Protein AF-A0ABD6A422-F1 (afdb_monomer_lite)

Secondary structure (DSSP, 8-state):
---HHHHHHHHHHHHHHHHHHHHHHHS-EEEETTEEEEHHHHHHHHHHHHHHHHHHHHHHTT-HHHHHHHHHHHHHHHHHTSS-HHHHHHHHHHHHHHHHHHHHHHHHHHTTTT-

Structure (mmCIF, N/CA/C/O backbone):
data_AF-A0ABD6A422-F1
#
_entry.id   AF-A0ABD6A422-F1
#
loop_
_atom_site.group_PDB
_atom_site.id
_atom_site.type_symbol
_atom_site.label_atom_id
_atom_site.label_alt_id
_atom_site.label_comp_id
_atom_site.label_asym_id
_atom_site.label_entity_id
_atom_site.label_seq_id
_atom_site.pdbx_PDB_ins_code
_atom_site.Cartn_x
_atom_site.Cartn_y
_atom_site.Cartn_z
_atom_site.occupancy
_atom_site.B_iso_or_equiv
_atom_site.auth_seq_id
_atom_site.auth_comp_id
_atom_site.auth_asym_id
_atom_site.auth_atom_id
_atom_site.pdbx_PDB_model_num
ATOM 1 N N . MET A 1 1 ? -8.498 -26.495 20.028 1.00 51.34 1 MET A N 1
ATOM 2 C CA . MET A 1 1 ? -8.347 -26.872 18.605 1.00 51.34 1 MET A CA 1
ATOM 3 C C . MET A 1 1 ? -8.405 -25.593 17.786 1.00 51.34 1 MET A C 1
ATOM 5 O O . MET A 1 1 ? -9.383 -24.875 17.957 1.00 51.34 1 MET A O 1
ATOM 9 N N . PRO A 1 2 ? -7.380 -25.240 16.992 1.00 53.28 2 PRO A N 1
ATOM 10 C CA . PRO A 1 2 ? -7.482 -24.083 16.110 1.00 53.28 2 PRO A CA 1
ATOM 11 C C . PRO A 1 2 ? -8.666 -24.296 15.158 1.00 53.28 2 PRO A C 1
ATOM 13 O O . PRO A 1 2 ? -8.743 -25.329 14.492 1.00 53.28 2 PRO A O 1
ATOM 16 N N . SER A 1 3 ? -9.630 -23.369 15.170 1.00 70.94 3 SER A N 1
ATOM 17 C CA . SER A 1 3 ? -10.837 -23.457 14.344 1.00 70.94 3 SER A CA 1
ATOM 18 C C . SER A 1 3 ? -10.445 -23.597 12.878 1.00 70.94 3 SER A C 1
ATOM 20 O O . SER A 1 3 ? -9.569 -22.876 12.405 1.00 70.94 3 SER A O 1
ATOM 22 N N . ARG A 1 4 ? -11.095 -24.512 12.149 1.00 72.56 4 ARG A N 1
ATOM 23 C CA . ARG A 1 4 ? -10.865 -24.746 10.710 1.00 72.56 4 ARG A CA 1
ATOM 24 C C . ARG A 1 4 ? -10.903 -23.448 9.888 1.00 72.56 4 ARG A C 1
ATOM 26 O O . ARG A 1 4 ? -10.141 -23.313 8.937 1.00 72.56 4 ARG A O 1
ATOM 33 N N . ASP A 1 5 ? -11.690 -22.469 10.330 1.00 75.94 5 ASP A N 1
ATOM 34 C CA . ASP A 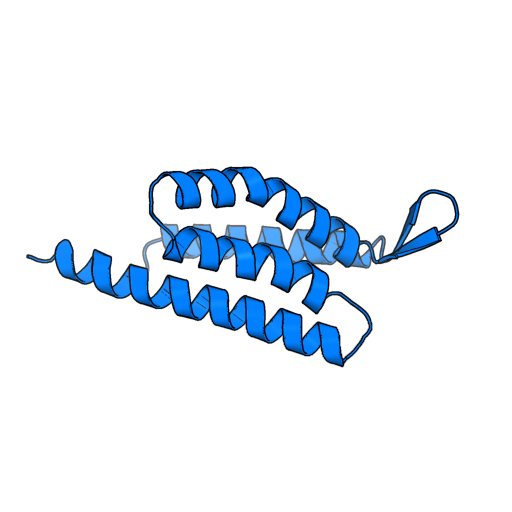1 5 ? -11.759 -21.121 9.756 1.00 75.94 5 ASP A CA 1
ATOM 35 C C . ASP A 1 5 ? -10.435 -20.349 9.793 1.00 75.94 5 ASP A C 1
ATOM 37 O O . ASP A 1 5 ? -10.141 -19.595 8.867 1.00 75.94 5 ASP A O 1
ATOM 41 N N . LEU A 1 6 ? -9.612 -20.531 10.831 1.00 75.44 6 LEU A N 1
ATOM 42 C CA . LEU A 1 6 ? -8.308 -19.873 10.939 1.00 75.44 6 LEU A CA 1
ATOM 43 C C . LEU A 1 6 ? -7.356 -20.384 9.852 1.00 75.44 6 LEU A C 1
ATOM 45 O O . LEU A 1 6 ? -6.689 -19.589 9.197 1.00 75.44 6 LEU A O 1
ATOM 49 N N . PHE A 1 7 ? -7.320 -21.701 9.631 1.00 77.94 7 PHE A N 1
ATOM 50 C CA . PHE A 1 7 ? -6.479 -22.303 8.596 1.00 77.94 7 PHE A CA 1
ATOM 51 C C . PHE A 1 7 ? -6.950 -21.948 7.191 1.00 77.94 7 PHE A C 1
ATOM 53 O O . PHE A 1 7 ? -6.119 -21.663 6.336 1.00 77.94 7 PHE A O 1
ATOM 60 N N . LEU A 1 8 ? -8.265 -21.914 6.962 1.00 83.19 8 LEU A N 1
ATOM 61 C CA . LEU A 1 8 ? -8.836 -21.469 5.691 1.00 83.19 8 LEU A CA 1
ATOM 62 C C . LEU A 1 8 ? -8.476 -20.009 5.401 1.00 83.19 8 LEU A C 1
ATOM 64 O O . LEU A 1 8 ? -7.985 -19.705 4.318 1.00 83.19 8 LEU A O 1
ATOM 68 N N . ARG A 1 9 ? -8.631 -19.115 6.387 1.00 75.19 9 ARG A N 1
ATOM 69 C CA . ARG A 1 9 ? -8.235 -17.704 6.257 1.00 75.19 9 ARG A CA 1
ATOM 70 C C . ARG A 1 9 ? -6.740 -17.546 5.998 1.00 75.19 9 ARG A C 1
ATOM 72 O O . ARG A 1 9 ? -6.373 -16.795 5.103 1.00 75.19 9 ARG A O 1
ATOM 79 N N . LEU A 1 10 ? -5.889 -18.259 6.737 1.00 78.44 10 LEU A N 1
ATOM 80 C CA . LEU A 1 10 ? -4.439 -18.222 6.525 1.00 78.44 10 LEU A CA 1
ATOM 81 C C . LEU A 1 10 ? -4.054 -18.774 5.149 1.00 78.44 10 LEU A C 1
ATOM 83 O O . LEU A 1 10 ? -3.237 -18.165 4.469 1.00 78.44 10 LEU A O 1
ATOM 87 N N . GLY A 1 11 ? -4.672 -19.872 4.709 1.00 82.25 11 GLY A N 1
ATOM 88 C CA . GLY A 1 11 ? -4.448 -20.450 3.385 1.00 82.25 11 GLY A CA 1
ATOM 89 C C . GLY A 1 11 ? -4.819 -19.484 2.260 1.00 82.25 11 GLY A C 1
ATOM 90 O O . GLY A 1 11 ? -4.018 -19.262 1.358 1.00 82.25 11 GLY A O 1
ATOM 91 N N . ILE A 1 12 ? -5.986 -18.839 2.354 1.00 82.31 12 ILE A N 1
ATOM 92 C CA . ILE A 1 12 ? -6.420 -17.803 1.404 1.00 82.31 12 ILE A CA 1
ATOM 93 C C . ILE A 1 12 ? -5.424 -16.638 1.378 1.00 82.31 12 ILE A C 1
ATOM 95 O O . ILE A 1 12 ? -5.056 -16.163 0.307 1.00 82.31 12 ILE A O 1
ATOM 99 N N . LEU A 1 13 ? -4.952 -16.205 2.548 1.00 77.56 13 LEU A N 1
ATOM 100 C CA . LEU A 1 13 ? -4.010 -15.097 2.679 1.00 77.56 13 LEU A CA 1
ATOM 101 C C . LEU A 1 13 ? -2.651 -15.442 2.048 1.00 77.56 13 LEU A C 1
ATOM 103 O O . LEU A 1 13 ? -2.105 -14.640 1.297 1.00 77.56 13 LEU A O 1
ATOM 107 N N . VAL A 1 14 ? -2.146 -16.659 2.268 1.00 79.75 14 VAL A N 1
ATOM 108 C CA . VAL A 1 14 ? -0.914 -17.155 1.633 1.00 79.75 14 VAL A CA 1
ATOM 109 C C . VAL A 1 14 ? -1.066 -17.234 0.115 1.00 79.75 14 VAL A C 1
ATOM 111 O O . VAL A 1 14 ? -0.160 -16.811 -0.597 1.00 79.75 14 VAL A O 1
ATOM 114 N N . VAL A 1 15 ? -2.202 -17.721 -0.393 1.00 83.81 15 VAL A N 1
ATOM 115 C CA . VAL A 1 15 ? -2.464 -17.786 -1.841 1.00 83.81 15 VAL A CA 1
ATOM 116 C C . VAL A 1 15 ? -2.546 -16.387 -2.452 1.00 83.81 15 VAL A C 1
ATOM 118 O O . VAL A 1 15 ? -1.968 -16.157 -3.509 1.00 83.81 15 VAL A O 1
ATOM 121 N N . LEU A 1 16 ? -3.205 -15.438 -1.785 1.00 79.25 16 LEU A N 1
ATOM 122 C CA . LEU A 1 16 ? -3.295 -14.047 -2.240 1.00 79.25 16 LEU A CA 1
ATOM 123 C C . LEU A 1 16 ? -1.926 -13.363 -2.269 1.00 79.25 16 LEU A C 1
ATOM 125 O O . LEU A 1 16 ? -1.569 -12.763 -3.281 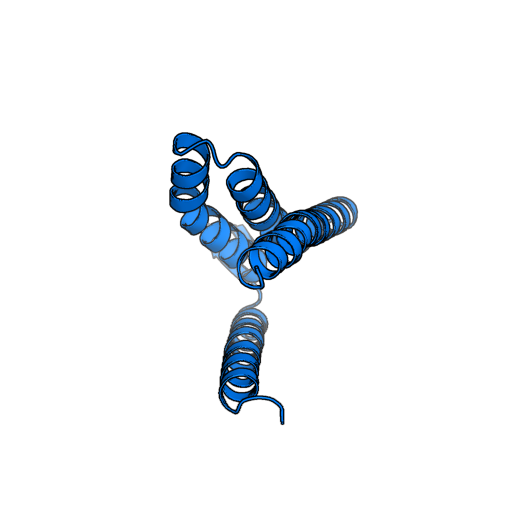1.00 79.25 16 LEU A O 1
ATOM 129 N N . ILE A 1 17 ? -1.146 -13.478 -1.190 1.00 76.44 17 ILE A N 1
ATOM 130 C CA . ILE A 1 17 ? 0.202 -12.902 -1.129 1.00 76.44 17 ILE A CA 1
ATOM 131 C C . ILE A 1 17 ? 1.105 -13.574 -2.164 1.00 76.44 17 ILE A C 1
ATOM 133 O O . ILE A 1 17 ? 1.743 -12.887 -2.956 1.00 76.44 17 ILE A O 1
ATOM 137 N N . GLY A 1 18 ? 1.140 -14.908 -2.191 1.00 75.00 18 GLY A N 1
ATOM 138 C CA . GLY A 1 18 ? 1.975 -15.673 -3.114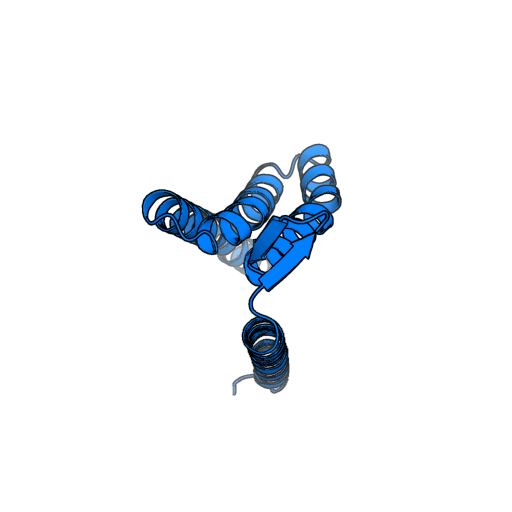 1.00 75.00 18 GLY A CA 1
ATOM 139 C C . GLY A 1 18 ? 1.623 -15.406 -4.577 1.00 75.00 18 GLY A C 1
ATOM 140 O O . GLY A 1 18 ? 2.515 -15.186 -5.391 1.00 75.00 18 GLY A O 1
ATOM 141 N N . GLY A 1 19 ? 0.330 -15.343 -4.901 1.00 78.56 19 GLY A N 1
ATOM 142 C CA . GLY A 1 19 ? -0.160 -14.974 -6.227 1.00 78.56 19 GLY A CA 1
ATOM 143 C C . GLY A 1 19 ? 0.234 -13.549 -6.614 1.00 78.56 19 GLY A C 1
ATOM 144 O O . GLY A 1 19 ? 0.735 -13.334 -7.713 1.00 78.56 19 GLY A O 1
ATOM 145 N N . GLY A 1 20 ? 0.096 -12.587 -5.697 1.00 73.31 20 GLY A N 1
ATOM 146 C CA . GLY A 1 20 ? 0.543 -11.209 -5.918 1.00 73.31 20 GLY A CA 1
ATOM 147 C C . GLY A 1 20 ? 2.048 -11.115 -6.187 1.00 73.31 20 GLY A C 1
ATOM 148 O O . GLY A 1 20 ? 2.466 -10.464 -7.144 1.00 73.31 20 GLY A O 1
ATOM 149 N N . VAL A 1 21 ? 2.864 -11.823 -5.402 1.00 75.44 21 VAL A N 1
ATOM 150 C CA . VAL A 1 21 ? 4.323 -11.894 -5.593 1.00 75.44 21 VAL A CA 1
ATOM 151 C C . VAL A 1 21 ? 4.678 -12.530 -6.939 1.00 75.44 21 VAL A C 1
ATOM 153 O O . VAL A 1 21 ? 5.558 -12.031 -7.641 1.00 75.44 21 VAL A O 1
ATOM 156 N N . LEU A 1 22 ? 3.983 -13.596 -7.340 1.00 73.56 22 LEU A N 1
ATOM 157 C CA . LEU A 1 22 ? 4.168 -14.234 -8.648 1.00 73.56 22 LEU A CA 1
ATOM 158 C C . LEU A 1 22 ? 3.860 -13.275 -9.803 1.00 73.56 22 LEU A C 1
ATOM 160 O O . LEU A 1 22 ? 4.638 -13.184 -10.749 1.00 73.56 22 LEU A O 1
ATOM 164 N N . VAL A 1 23 ? 2.773 -12.509 -9.719 1.00 74.81 23 VAL A N 1
ATOM 165 C CA . VAL A 1 23 ? 2.420 -11.523 -10.754 1.00 74.81 23 VAL A CA 1
ATOM 166 C C . VAL A 1 23 ? 3.467 -10.410 -10.837 1.00 74.81 23 VAL A C 1
ATOM 168 O O . VAL A 1 23 ? 3.933 -10.091 -11.930 1.00 74.81 23 VAL A O 1
ATOM 171 N N . ILE A 1 24 ? 3.891 -9.864 -9.692 1.00 74.62 24 ILE A N 1
ATOM 172 C CA . ILE A 1 24 ? 4.907 -8.800 -9.638 1.00 74.62 24 ILE A CA 1
ATOM 173 C C . ILE A 1 24 ? 6.263 -9.299 -10.154 1.00 74.62 24 ILE A C 1
ATOM 175 O O . ILE A 1 24 ? 6.953 -8.571 -10.857 1.00 74.62 24 ILE A O 1
ATOM 179 N N . SER A 1 25 ? 6.649 -10.537 -9.847 1.00 72.81 25 SER A N 1
ATOM 180 C CA . SER A 1 25 ? 7.915 -11.110 -10.331 1.00 72.81 25 SER A CA 1
ATOM 181 C C . SER A 1 25 ? 7.897 -11.445 -11.825 1.00 72.81 25 SER A C 1
ATOM 183 O O . SER A 1 25 ? 8.934 -11.353 -12.476 1.00 72.81 25 SER A O 1
ATOM 185 N N . SER A 1 26 ? 6.731 -11.780 -12.382 1.00 77.12 26 SER A N 1
ATOM 186 C CA . SER A 1 26 ? 6.574 -12.087 -13.811 1.00 77.12 26 SER A CA 1
ATOM 187 C C . SER A 1 26 ? 6.649 -10.840 -14.696 1.00 77.12 26 SER A C 1
ATOM 189 O O . SER A 1 26 ? 7.141 -10.899 -15.8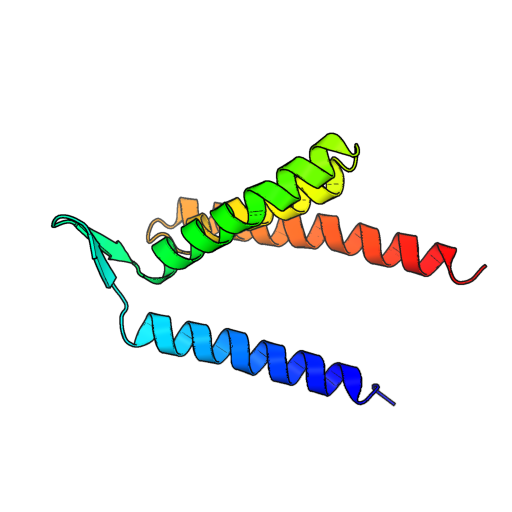20 1.00 77.12 26 SER A O 1
ATOM 191 N N . ALA A 1 27 ? 6.170 -9.704 -14.189 1.00 78.56 27 ALA A N 1
ATOM 192 C CA . ALA A 1 27 ? 6.254 -8.408 -14.847 1.00 78.56 27 ALA A CA 1
ATOM 193 C C . ALA A 1 27 ? 6.789 -7.392 -13.831 1.00 78.56 27 ALA A C 1
ATOM 195 O O . ALA A 1 27 ? 5.987 -6.722 -13.184 1.00 78.56 27 ALA A O 1
ATOM 196 N N . PRO A 1 28 ? 8.118 -7.282 -13.646 1.00 74.25 28 PRO A N 1
ATOM 197 C CA . PRO A 1 28 ? 8.710 -6.458 -12.588 1.00 74.25 28 PRO A CA 1
ATOM 198 C C . PRO A 1 28 ? 8.578 -4.955 -12.847 1.00 74.25 28 PRO A C 1
ATOM 200 O O . PRO A 1 28 ? 8.593 -4.163 -11.902 1.00 74.25 28 PRO A O 1
ATOM 203 N N . THR A 1 29 ? 8.413 -4.552 -14.108 1.00 82.69 29 THR A N 1
ATOM 204 C CA . THR A 1 29 ? 8.241 -3.155 -14.507 1.00 82.69 29 THR A CA 1
ATOM 205 C C . THR A 1 29 ? 7.066 -2.987 -15.469 1.00 82.69 29 THR A C 1
ATOM 207 O O . THR A 1 29 ? 6.810 -3.830 -16.329 1.00 82.69 29 THR A O 1
ATOM 210 N N . VAL A 1 30 ? 6.360 -1.865 -15.336 1.00 81.75 30 VAL A N 1
ATOM 211 C CA . VAL A 1 30 ? 5.331 -1.396 -16.270 1.00 81.75 30 VAL A CA 1
ATOM 212 C C . VAL A 1 30 ? 5.849 -0.137 -16.955 1.00 81.75 30 VAL A C 1
ATOM 214 O O . VAL A 1 30 ? 6.410 0.747 -16.307 1.00 81.75 30 VAL A O 1
ATOM 217 N N . SER A 1 31 ? 5.659 -0.041 -18.272 1.00 81.69 31 SER A N 1
ATOM 218 C CA . SER A 1 31 ? 5.941 1.185 -19.020 1.00 81.69 31 SER A CA 1
ATOM 219 C C . SER A 1 31 ? 4.683 2.044 -19.118 1.00 81.69 31 SER A C 1
ATOM 221 O O . SER A 1 31 ? 3.656 1.587 -19.620 1.00 81.69 31 SER A O 1
ATOM 223 N N . ILE A 1 32 ? 4.756 3.287 -18.645 1.00 77.62 32 ILE A N 1
ATOM 224 C CA . ILE A 1 32 ? 3.676 4.273 -18.731 1.00 77.62 32 ILE A CA 1
ATOM 225 C C . ILE A 1 32 ? 4.240 5.512 -19.425 1.00 77.62 32 ILE A C 1
ATOM 227 O O . ILE A 1 32 ? 5.113 6.188 -18.887 1.00 77.62 32 ILE A O 1
ATOM 231 N N . GLY A 1 33 ? 3.769 5.800 -20.643 1.00 77.62 33 GLY A N 1
ATOM 232 C CA . GLY A 1 33 ? 4.156 7.012 -21.377 1.00 77.62 33 GLY A CA 1
ATOM 233 C C . GLY A 1 33 ? 5.663 7.156 -21.636 1.00 77.62 33 GLY A C 1
ATOM 234 O O . GLY A 1 33 ? 6.163 8.275 -21.655 1.00 77.62 33 GLY A O 1
ATOM 235 N N . GLY A 1 34 ? 6.393 6.044 -21.791 1.00 79.50 34 GLY A N 1
ATOM 236 C CA . GLY A 1 34 ? 7.848 6.034 -22.000 1.00 79.50 34 GLY A CA 1
ATOM 237 C C . GLY A 1 34 ? 8.688 5.936 -20.721 1.00 79.50 34 GLY A C 1
ATOM 238 O O . GLY A 1 34 ? 9.896 5.739 -20.812 1.00 79.50 34 GLY A O 1
ATOM 239 N N . TYR A 1 35 ? 8.070 5.995 -19.538 1.00 75.69 35 TYR A N 1
ATOM 240 C CA . TYR A 1 35 ? 8.745 5.794 -18.255 1.00 75.69 35 TYR A CA 1
ATOM 241 C C . TYR A 1 35 ? 8.540 4.367 -17.752 1.00 75.69 35 TYR A C 1
ATOM 243 O O . TYR A 1 35 ? 7.423 3.853 -17.773 1.00 75.69 35 TYR A O 1
ATOM 251 N N . THR A 1 36 ? 9.605 3.721 -17.281 1.00 82.31 36 THR A N 1
ATOM 252 C CA . THR A 1 36 ? 9.540 2.407 -16.628 1.00 82.31 36 THR A CA 1
ATOM 253 C C . THR A 1 36 ? 9.381 2.579 -15.125 1.00 82.31 36 THR A C 1
ATOM 255 O O . THR A 1 36 ? 10.236 3.185 -14.480 1.00 82.31 36 THR A O 1
ATOM 258 N N . VAL A 1 37 ? 8.306 2.028 -14.568 1.00 81.44 37 VAL A N 1
ATOM 259 C CA . VAL A 1 37 ? 7.988 2.092 -13.138 1.00 81.44 37 VAL A CA 1
ATOM 260 C C . VAL A 1 37 ? 7.895 0.667 -12.582 1.00 81.44 37 VAL A C 1
ATOM 262 O O . VAL A 1 37 ? 7.355 -0.202 -13.270 1.00 81.44 37 VAL A O 1
ATOM 265 N N . PRO A 1 38 ? 8.390 0.387 -11.362 1.00 83.00 38 PRO A N 1
ATOM 266 C CA . PRO A 1 38 ? 8.225 -0.923 -10.740 1.00 83.00 38 PRO A CA 1
ATOM 267 C C . PRO A 1 38 ? 6.745 -1.285 -10.572 1.00 83.00 38 PRO A C 1
ATOM 269 O O . PRO A 1 38 ? 5.969 -0.529 -9.984 1.00 83.00 38 PRO A O 1
ATOM 272 N N . THR A 1 39 ? 6.348 -2.468 -11.034 1.00 80.75 39 THR A N 1
ATOM 273 C CA . THR A 1 39 ? 4.949 -2.931 -10.983 1.00 80.75 39 THR A CA 1
ATOM 274 C C . THR A 1 39 ? 4.427 -3.008 -9.554 1.00 80.75 39 THR A C 1
ATOM 276 O O . THR A 1 39 ? 3.283 -2.642 -9.288 1.00 80.75 39 THR A O 1
ATOM 279 N N . GLY A 1 40 ? 5.281 -3.433 -8.615 1.00 76.81 40 GLY A N 1
ATOM 280 C CA . GLY A 1 40 ? 4.956 -3.459 -7.190 1.00 76.81 40 GLY A CA 1
ATOM 281 C C . GLY A 1 40 ? 4.633 -2.067 -6.646 1.00 76.81 40 GLY A C 1
ATOM 282 O O . GLY A 1 40 ? 3.647 -1.904 -5.931 1.00 76.81 40 GLY A O 1
ATOM 283 N N . PHE A 1 41 ? 5.399 -1.049 -7.048 1.00 77.75 41 PHE A N 1
ATOM 284 C CA . PHE A 1 41 ? 5.132 0.337 -6.672 1.00 77.75 41 PHE A CA 1
ATOM 285 C C . PHE A 1 41 ? 3.775 0.804 -7.214 1.00 77.75 41 PHE A C 1
ATOM 287 O O . PHE A 1 41 ? 2.954 1.311 -6.453 1.00 77.75 41 PHE A O 1
ATOM 294 N N . THR A 1 42 ? 3.485 0.565 -8.497 1.00 80.62 42 THR A N 1
ATOM 295 C CA . THR A 1 42 ? 2.194 0.925 -9.107 1.00 80.62 42 THR A CA 1
ATOM 296 C C . THR A 1 42 ? 1.020 0.224 -8.422 1.00 80.62 42 THR A C 1
ATOM 298 O O . THR A 1 42 ? 0.026 0.869 -8.094 1.00 80.62 42 THR A O 1
ATOM 301 N N . ALA A 1 43 ? 1.139 -1.078 -8.151 1.00 79.44 43 ALA A N 1
ATOM 302 C CA . ALA A 1 43 ? 0.121 -1.845 -7.438 1.00 79.44 43 ALA A CA 1
ATOM 303 C C . ALA A 1 43 ? -0.089 -1.325 -6.006 1.00 79.44 43 ALA A C 1
ATOM 305 O O . ALA A 1 43 ? -1.229 -1.187 -5.564 1.00 79.44 43 ALA A O 1
ATOM 306 N N . GLY A 1 44 ? 0.994 -0.976 -5.306 1.00 79.19 44 GLY A N 1
ATOM 307 C CA . GLY A 1 44 ? 0.950 -0.370 -3.977 1.00 79.19 44 GLY A CA 1
ATOM 308 C C . GLY A 1 44 ? 0.244 0.986 -3.963 1.00 79.19 44 GLY A C 1
ATOM 309 O O . GLY A 1 44 ? -0.618 1.218 -3.117 1.00 79.19 44 GLY A O 1
ATOM 310 N N . VAL A 1 45 ? 0.550 1.858 -4.930 1.00 81.00 45 VAL A N 1
ATOM 311 C CA . VAL A 1 45 ? -0.110 3.165 -5.090 1.00 81.00 45 VAL A CA 1
ATOM 312 C C . VAL A 1 45 ? -1.599 2.999 -5.389 1.00 81.00 45 VAL A C 1
ATOM 314 O O . VAL A 1 45 ? -2.423 3.653 -4.754 1.00 81.00 45 VAL A O 1
ATOM 317 N N . LEU A 1 46 ? -1.962 2.106 -6.315 1.00 83.12 46 LEU A N 1
ATOM 318 C CA . LEU A 1 46 ? -3.363 1.824 -6.639 1.00 83.12 46 LEU A CA 1
ATOM 319 C C . LEU A 1 46 ? -4.113 1.266 -5.426 1.00 83.12 46 LEU A C 1
ATOM 321 O O . LEU A 1 46 ? -5.205 1.735 -5.115 1.00 83.12 46 LEU A O 1
ATOM 325 N N . GLY A 1 47 ? -3.510 0.321 -4.701 1.00 80.31 47 GLY A N 1
ATOM 326 C CA . GLY A 1 47 ? -4.067 -0.219 -3.461 1.00 80.31 47 GLY A CA 1
ATOM 327 C C . GLY A 1 47 ? -4.296 0.865 -2.405 1.00 80.31 47 GLY A C 1
ATOM 328 O O . GLY A 1 47 ? -5.377 0.941 -1.825 1.00 80.31 47 GLY A O 1
ATOM 329 N N . GLY A 1 48 ? -3.322 1.758 -2.211 1.00 78.69 48 GLY A N 1
ATOM 330 C CA . GLY A 1 48 ? -3.465 2.922 -1.337 1.00 78.69 48 GLY A CA 1
ATOM 331 C C . GLY A 1 48 ? -4.579 3.873 -1.787 1.00 78.69 48 GLY A C 1
ATOM 332 O O . GLY A 1 48 ? -5.352 4.353 -0.961 1.00 78.69 48 GLY A O 1
ATOM 333 N N . PHE A 1 49 ? -4.722 4.095 -3.095 1.00 82.25 49 PHE A N 1
ATOM 334 C CA . PHE A 1 49 ? -5.779 4.936 -3.657 1.00 82.25 49 PHE A CA 1
ATOM 335 C C . PHE A 1 49 ? -7.175 4.352 -3.407 1.00 82.25 49 PHE A C 1
ATOM 337 O O . PHE A 1 49 ? -8.083 5.073 -2.997 1.00 82.25 49 PHE A O 1
ATOM 344 N N . PHE A 1 50 ? -7.340 3.035 -3.564 1.00 82.25 50 PHE A N 1
ATOM 345 C CA . PHE A 1 50 ? -8.593 2.343 -3.243 1.00 82.25 50 PHE A CA 1
ATOM 346 C C . PHE A 1 50 ? -8.943 2.374 -1.750 1.00 82.25 50 PHE A C 1
ATOM 348 O O . PHE A 1 50 ? -10.113 2.227 -1.401 1.00 82.25 50 PHE A O 1
ATOM 355 N N . LEU A 1 51 ? -7.966 2.604 -0.869 1.00 78.69 51 LEU A N 1
ATOM 356 C CA . LEU A 1 51 ? -8.193 2.771 0.568 1.00 78.69 51 LEU A CA 1
ATOM 357 C C . LEU A 1 51 ? -8.634 4.192 0.951 1.00 78.69 51 LEU A C 1
ATOM 359 O O . LEU A 1 51 ? -9.181 4.373 2.039 1.00 78.69 51 LEU A O 1
ATOM 363 N N . LEU A 1 52 ? -8.461 5.197 0.083 1.00 78.12 52 LEU A N 1
ATOM 364 C CA . LEU A 1 52 ? -8.829 6.588 0.385 1.00 78.12 52 LEU A CA 1
ATOM 365 C C . LEU A 1 52 ? -10.300 6.764 0.795 1.00 78.12 52 LEU A C 1
ATOM 367 O O . LEU A 1 52 ? -10.533 7.433 1.803 1.00 78.12 52 LEU A O 1
ATOM 371 N N . PRO A 1 53 ? -11.302 6.165 0.117 1.00 79.06 53 PRO A N 1
ATOM 372 C CA . PRO A 1 53 ? -12.695 6.282 0.545 1.00 79.06 53 PRO A CA 1
ATOM 373 C C . PRO A 1 53 ? -12.918 5.753 1.966 1.00 79.06 53 PRO A C 1
ATOM 375 O O . PRO A 1 53 ? -13.613 6.393 2.753 1.00 79.06 53 PRO A O 1
ATOM 378 N N . ALA A 1 54 ? -12.278 4.634 2.323 1.00 73.81 54 ALA A N 1
ATOM 379 C CA . ALA A 1 54 ? -12.360 4.066 3.666 1.00 73.81 54 ALA A CA 1
ATOM 380 C C . ALA A 1 54 ? -11.711 4.995 4.703 1.00 73.81 54 ALA A C 1
ATOM 382 O O . ALA A 1 54 ? -12.323 5.284 5.729 1.00 73.81 54 ALA A O 1
ATOM 383 N N . ILE A 1 55 ? -10.520 5.530 4.410 1.00 76.19 55 ILE A N 1
ATOM 384 C CA . ILE A 1 55 ? -9.812 6.488 5.276 1.00 76.19 55 ILE A CA 1
ATOM 385 C C . ILE A 1 55 ? -10.673 7.731 5.539 1.00 76.19 55 ILE A C 1
ATOM 387 O O . ILE A 1 55 ? -10.752 8.196 6.679 1.00 76.19 55 ILE A O 1
ATOM 391 N N . VAL A 1 56 ? -11.322 8.257 4.495 1.00 77.69 56 VAL A N 1
ATOM 392 C CA . VAL A 1 56 ? -12.188 9.443 4.567 1.00 77.69 56 VAL A CA 1
ATOM 393 C C . VAL A 1 56 ? -13.469 9.153 5.353 1.00 77.69 56 VAL A C 1
ATOM 395 O O . VAL A 1 56 ? -13.884 10.007 6.137 1.00 77.69 56 VAL A O 1
ATOM 398 N N . SER A 1 57 ? -14.072 7.969 5.188 1.00 77.81 57 SER A N 1
ATOM 399 C CA . SER A 1 57 ? -15.257 7.553 5.958 1.00 77.81 57 SER A CA 1
ATOM 400 C C . SER A 1 57 ? -14.953 7.517 7.453 1.00 77.81 57 SER A C 1
ATOM 402 O O . SER A 1 57 ? -15.559 8.260 8.220 1.00 77.81 57 SER A O 1
ATOM 404 N N . HIS A 1 58 ? -13.913 6.777 7.851 1.00 75.06 58 HIS A N 1
ATOM 405 C CA . HIS A 1 58 ? -13.523 6.646 9.259 1.00 75.06 58 HIS A CA 1
ATOM 406 C C . HIS A 1 58 ? -13.107 7.996 9.861 1.00 75.06 58 HIS A C 1
ATOM 408 O O . HIS A 1 58 ? -13.391 8.288 11.020 1.00 75.06 58 HIS A O 1
ATOM 414 N N . TYR A 1 59 ? -12.474 8.872 9.071 1.00 72.38 59 TYR A N 1
ATOM 415 C CA . TYR A 1 59 ? -12.155 10.226 9.525 1.00 72.38 59 TYR A CA 1
ATOM 416 C C . TYR A 1 59 ? -13.415 11.056 9.807 1.00 72.38 59 TYR A C 1
ATOM 418 O O . TYR A 1 59 ? -13.488 11.737 10.831 1.00 72.38 59 TYR A O 1
ATOM 426 N N . ARG A 1 60 ? -14.415 10.991 8.918 1.00 76.88 60 ARG A N 1
ATOM 427 C CA . ARG A 1 60 ? -15.699 11.694 9.078 1.00 76.88 60 ARG A CA 1
ATOM 428 C C . ARG A 1 60 ? -16.526 11.162 10.243 1.00 76.88 60 ARG A C 1
ATOM 430 O O . ARG A 1 60 ? -17.223 11.941 10.883 1.00 76.88 60 ARG A O 1
ATOM 437 N N . GLU A 1 61 ? -16.414 9.873 10.534 1.00 81.31 61 GLU A N 1
ATOM 438 C CA . GLU A 1 61 ? -17.100 9.205 11.646 1.00 81.31 61 GLU A CA 1
ATOM 439 C C . GLU A 1 61 ? -16.425 9.466 13.008 1.00 81.31 61 GLU A C 1
ATOM 441 O O . GLU A 1 61 ? -16.899 9.016 14.047 1.00 81.31 61 GLU A O 1
ATOM 446 N N . GLY A 1 62 ? -15.337 10.249 13.035 1.00 74.25 62 GLY A N 1
ATOM 447 C CA . GLY A 1 62 ? -14.603 10.577 14.260 1.00 74.25 62 GLY A CA 1
ATOM 448 C C . GLY A 1 62 ? -13.640 9.475 14.708 1.00 74.25 62 GLY A C 1
ATOM 449 O O . GLY A 1 62 ? -12.960 9.615 15.728 1.00 74.25 62 GLY A O 1
ATOM 450 N N . GLU A 1 63 ? -13.499 8.411 13.919 1.00 76.50 63 GLU A N 1
ATOM 451 C CA . GLU A 1 63 ? -12.596 7.286 14.148 1.00 76.50 63 GLU A CA 1
ATOM 452 C C . GLU A 1 63 ? -11.177 7.619 13.666 1.00 76.50 63 GLU A C 1
ATOM 454 O O . GLU A 1 63 ? -10.555 6.924 12.858 1.00 76.50 63 GLU A O 1
ATOM 459 N N . GLN A 1 64 ? -10.621 8.712 14.208 1.00 75.19 64 GLN A N 1
ATOM 460 C CA . GLN A 1 64 ? -9.307 9.243 13.827 1.00 75.19 64 GLN A CA 1
ATOM 461 C C . GLN A 1 64 ? -8.200 8.186 13.878 1.00 75.19 64 GLN A C 1
ATOM 463 O O . GLN A 1 64 ? -7.282 8.229 13.072 1.00 75.19 64 GLN A O 1
ATOM 468 N N . ARG A 1 65 ? -8.276 7.229 14.811 1.00 71.88 65 ARG A N 1
ATOM 469 C CA . ARG A 1 65 ? -7.269 6.168 14.969 1.00 71.88 65 ARG A CA 1
ATOM 470 C C . ARG A 1 65 ? -7.306 5.145 13.837 1.00 71.88 65 ARG A C 1
ATOM 472 O O . ARG A 1 65 ? -6.246 4.701 13.412 1.00 71.88 65 ARG A O 1
ATOM 479 N N . GLU A 1 66 ? -8.492 4.796 13.355 1.00 74.62 66 GLU A N 1
ATOM 480 C CA . GLU A 1 66 ? -8.662 3.825 12.275 1.00 74.62 66 GLU A CA 1
ATOM 481 C C . GLU A 1 66 ? -8.302 4.458 10.931 1.00 74.62 66 GLU A C 1
ATOM 483 O O . GLU A 1 66 ? -7.537 3.892 10.155 1.00 74.62 66 GLU A O 1
ATOM 488 N N . SER A 1 67 ? -8.696 5.718 10.730 1.00 75.38 67 SER A N 1
ATOM 489 C CA . SER A 1 67 ? -8.215 6.539 9.616 1.00 75.38 67 SER A CA 1
ATOM 490 C C . SER A 1 67 ? -6.679 6.637 9.584 1.00 75.38 67 SER A C 1
ATOM 492 O O . SER A 1 67 ? -6.069 6.468 8.529 1.00 75.38 67 SER A O 1
ATOM 494 N N . LEU A 1 68 ? -6.027 6.820 10.742 1.00 80.31 68 LEU A N 1
ATOM 495 C CA . LEU A 1 68 ? -4.562 6.877 10.848 1.00 80.31 68 LEU A CA 1
ATOM 496 C C . LEU A 1 68 ? -3.909 5.518 10.559 1.00 80.31 68 LEU A C 1
ATOM 498 O O . LEU A 1 68 ? -2.879 5.466 9.893 1.00 80.31 68 LEU A O 1
ATOM 502 N N . GLN A 1 69 ? -4.516 4.418 11.012 1.00 83.12 69 GLN A N 1
ATOM 503 C CA . GLN A 1 69 ? -4.065 3.060 10.708 1.00 83.12 69 GLN A CA 1
ATOM 504 C C . GLN A 1 69 ? -4.106 2.784 9.200 1.00 83.12 69 GLN A C 1
ATOM 506 O O . GLN A 1 69 ? -3.094 2.372 8.626 1.00 83.12 69 GLN A O 1
ATOM 511 N N . TRP A 1 70 ? -5.245 3.038 8.555 1.00 77.31 70 TRP A N 1
ATOM 512 C CA . TRP A 1 70 ? -5.418 2.822 7.118 1.00 77.31 70 TRP A CA 1
ATOM 513 C C . TRP A 1 70 ? -4.573 3.790 6.284 1.00 77.31 70 TRP A C 1
ATOM 515 O O . TRP A 1 70 ? -3.988 3.378 5.286 1.00 77.31 70 TRP A O 1
ATOM 525 N N . GLY A 1 71 ? -4.425 5.042 6.723 1.00 78.88 71 GLY A N 1
ATOM 526 C CA . GLY A 1 71 ? -3.573 6.039 6.072 1.00 78.88 71 GLY A CA 1
ATOM 527 C C . GLY A 1 71 ? -2.087 5.682 6.124 1.00 78.88 71 GLY A C 1
ATOM 528 O O . GLY A 1 71 ? -1.410 5.710 5.097 1.00 78.88 71 GLY A O 1
ATOM 529 N N . LEU A 1 72 ? -1.583 5.271 7.294 1.00 80.88 72 LEU A N 1
ATOM 530 C CA . LEU A 1 72 ? -0.207 4.784 7.438 1.00 80.88 72 LEU A CA 1
ATOM 531 C C . LEU A 1 72 ? 0.054 3.553 6.569 1.00 80.88 72 LEU A C 1
ATOM 533 O O . LEU A 1 72 ? 1.126 3.431 5.985 1.00 80.88 72 LEU A O 1
ATOM 537 N N . PHE A 1 73 ? -0.928 2.661 6.452 1.00 81.62 73 PHE A N 1
ATOM 538 C CA . PHE A 1 73 ? -0.817 1.478 5.606 1.00 81.62 73 PHE A CA 1
ATOM 539 C C . PHE A 1 73 ? -0.785 1.839 4.114 1.00 81.62 73 PHE A C 1
ATOM 541 O O . PHE A 1 73 ? 0.102 1.392 3.388 1.00 81.62 73 PHE A O 1
ATOM 548 N N . ALA A 1 74 ? -1.701 2.707 3.674 1.00 78.62 74 ALA A N 1
ATOM 549 C CA . ALA A 1 74 ? -1.815 3.159 2.289 1.00 78.62 74 ALA A CA 1
ATOM 550 C C . ALA A 1 74 ? -0.558 3.889 1.792 1.00 78.62 74 ALA A C 1
ATOM 552 O O . ALA A 1 74 ? -0.195 3.757 0.627 1.00 78.62 74 ALA A O 1
ATOM 553 N N . ILE A 1 75 ? 0.118 4.634 2.671 1.00 78.75 75 ILE A N 1
ATOM 554 C CA . ILE A 1 75 ? 1.363 5.350 2.355 1.00 78.75 75 ILE A CA 1
ATOM 555 C C . ILE A 1 75 ? 2.589 4.442 2.541 1.00 78.75 75 ILE A C 1
ATOM 557 O O . ILE A 1 75 ? 3.548 4.514 1.773 1.00 78.75 75 ILE A O 1
ATOM 561 N N . GLY A 1 76 ? 2.560 3.561 3.542 1.00 79.81 76 GLY A N 1
ATOM 562 C CA . GLY A 1 76 ? 3.677 2.686 3.884 1.00 79.81 76 GLY A CA 1
ATOM 563 C C . GLY A 1 76 ? 4.004 1.659 2.802 1.00 79.81 76 GLY A C 1
ATOM 564 O O . GLY A 1 76 ? 5.180 1.451 2.506 1.00 79.81 76 GLY A O 1
ATOM 565 N N . ILE A 1 77 ? 2.986 1.071 2.161 1.00 79.56 77 ILE A N 1
ATOM 566 C CA . ILE A 1 77 ? 3.171 0.092 1.077 1.00 79.56 77 ILE A CA 1
ATOM 567 C C . ILE A 1 77 ? 3.986 0.670 -0.089 1.00 79.56 77 ILE A C 1
ATOM 569 O O . ILE A 1 77 ? 5.057 0.126 -0.366 1.00 79.56 77 ILE A O 1
ATOM 573 N N . PRO A 1 78 ? 3.558 1.750 -0.772 1.00 77.94 78 PRO A N 1
ATOM 574 C CA . PRO A 1 78 ? 4.310 2.277 -1.904 1.00 77.94 78 PRO A CA 1
ATOM 575 C C . PRO A 1 78 ? 5.706 2.754 -1.498 1.00 77.94 78 PRO A C 1
ATOM 577 O O . PRO A 1 78 ? 6.652 2.508 -2.236 1.00 77.94 78 PRO A O 1
ATOM 580 N N . LEU A 1 79 ? 5.872 3.345 -0.307 1.00 76.81 79 LEU A N 1
ATOM 581 C CA . LEU A 1 79 ? 7.190 3.743 0.201 1.00 76.81 79 LEU A CA 1
ATOM 582 C C . LEU A 1 79 ? 8.132 2.548 0.394 1.00 76.81 79 LEU A C 1
ATOM 584 O O . LEU A 1 79 ? 9.292 2.615 -0.007 1.00 76.81 79 LEU A O 1
ATOM 588 N N . SER A 1 80 ? 7.630 1.438 0.943 1.00 78.19 80 SER A N 1
ATOM 589 C CA . SER A 1 80 ? 8.419 0.217 1.169 1.00 78.19 80 SER A CA 1
ATOM 590 C C . SER A 1 80 ? 8.880 -0.471 -0.121 1.00 78.19 80 SER A C 1
ATOM 592 O O . SER A 1 80 ? 9.817 -1.262 -0.093 1.00 78.19 80 SER A O 1
ATOM 594 N N . LEU A 1 81 ? 8.232 -0.158 -1.246 1.00 75.94 81 LEU A N 1
ATOM 595 C CA . LEU A 1 81 ? 8.489 -0.748 -2.561 1.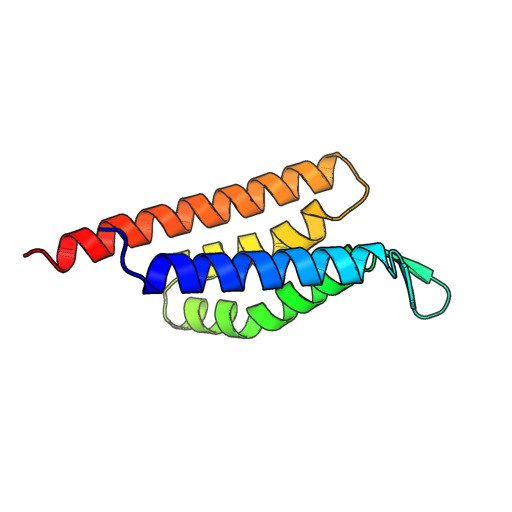00 75.94 81 LEU A CA 1
ATOM 596 C C . LEU A 1 81 ? 9.319 0.169 -3.471 1.00 75.94 81 LEU A C 1
ATOM 598 O O . LEU A 1 81 ? 9.437 -0.097 -4.665 1.00 75.94 81 LEU A O 1
ATOM 602 N N . THR A 1 82 ? 9.871 1.257 -2.928 1.00 76.62 82 THR A N 1
ATOM 603 C CA . THR A 1 82 ? 10.818 2.112 -3.651 1.00 76.62 82 THR A CA 1
ATOM 604 C C . THR A 1 82 ? 12.247 1.586 -3.524 1.00 76.62 82 THR A C 1
ATOM 606 O O . THR A 1 82 ? 12.648 1.092 -2.472 1.00 76.62 82 THR A O 1
ATOM 609 N N . ASP A 1 83 ? 13.055 1.775 -4.569 1.00 73.06 83 ASP A N 1
ATOM 610 C CA . ASP A 1 83 ? 14.476 1.384 -4.588 1.00 73.06 83 ASP A CA 1
ATOM 611 C C . ASP A 1 83 ? 15.374 2.265 -3.694 1.00 73.06 83 ASP A C 1
ATOM 613 O O . ASP A 1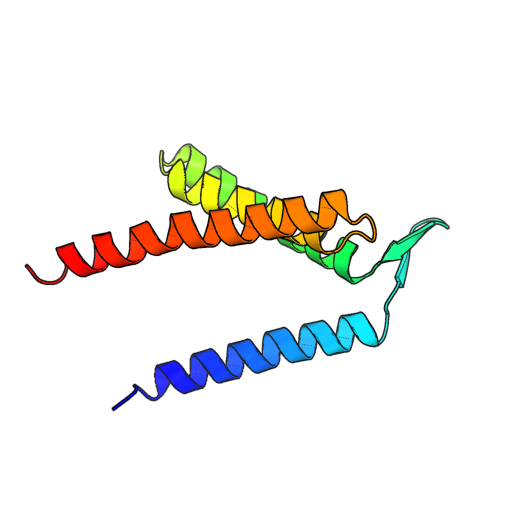 83 ? 16.588 2.075 -3.610 1.00 73.06 83 ASP A O 1
ATOM 617 N N . GLN A 1 84 ? 14.800 3.252 -3.001 1.00 77.50 84 GLN A N 1
ATOM 618 C CA . GLN A 1 84 ? 15.544 4.185 -2.170 1.00 77.50 84 GLN A CA 1
ATOM 619 C C . GLN A 1 84 ? 15.526 3.736 -0.709 1.00 77.50 84 GLN A C 1
ATOM 621 O O . GLN A 1 84 ? 14.499 3.805 -0.037 1.00 77.50 84 GLN A O 1
ATOM 626 N N . ALA A 1 85 ? 16.693 3.339 -0.191 1.00 80.50 85 ALA A N 1
ATOM 627 C CA . ALA A 1 85 ? 16.842 2.746 1.142 1.00 80.50 85 ALA A CA 1
ATOM 628 C C . ALA A 1 85 ? 16.148 3.540 2.266 1.00 80.50 85 ALA A C 1
ATOM 630 O O . ALA A 1 85 ? 15.522 2.956 3.146 1.00 80.50 85 ALA A O 1
ATOM 631 N N . VAL A 1 86 ? 16.219 4.875 2.228 1.00 81.19 86 VAL A N 1
ATOM 632 C CA . VAL A 1 86 ? 15.571 5.744 3.226 1.00 81.19 86 VAL A CA 1
ATOM 633 C C . VAL A 1 86 ? 14.045 5.623 3.172 1.00 81.19 86 VAL A C 1
ATOM 635 O O . VAL A 1 86 ? 13.403 5.461 4.207 1.00 81.19 86 VAL A O 1
ATOM 638 N N . LEU A 1 87 ? 13.461 5.674 1.973 1.00 76.88 87 LEU A N 1
ATOM 639 C CA . LEU A 1 87 ? 12.013 5.571 1.780 1.00 76.88 87 LEU A CA 1
ATOM 640 C C . LEU A 1 87 ? 11.505 4.170 2.126 1.00 76.88 87 LEU A C 1
ATOM 642 O O . LEU A 1 87 ? 10.446 4.050 2.739 1.00 76.88 87 LEU A O 1
ATOM 646 N N . LEU A 1 88 ? 12.300 3.137 1.841 1.00 81.00 88 LEU A N 1
ATOM 647 C CA . LEU A 1 88 ? 12.002 1.761 2.222 1.00 81.00 88 LEU A CA 1
ATOM 648 C C . LEU A 1 88 ? 11.831 1.627 3.742 1.00 81.00 88 LEU A C 1
ATOM 650 O O . LEU A 1 88 ? 10.815 1.109 4.209 1.00 81.00 88 LEU A O 1
ATOM 654 N N . TRP A 1 89 ? 12.783 2.150 4.523 1.00 78.50 89 TRP A N 1
ATOM 655 C CA . TRP A 1 89 ? 12.705 2.133 5.988 1.00 78.50 89 TRP A CA 1
ATOM 656 C C . TRP A 1 89 ? 11.526 2.943 6.527 1.00 78.50 89 TRP A C 1
ATOM 658 O O . TRP A 1 89 ? 10.848 2.491 7.450 1.00 78.50 89 TRP A O 1
ATOM 668 N N . ILE A 1 90 ? 11.242 4.111 5.943 1.00 81.50 90 ILE A N 1
ATOM 669 C CA . ILE A 1 90 ? 10.077 4.923 6.323 1.00 81.50 90 ILE A CA 1
ATOM 670 C C . ILE A 1 90 ? 8.778 4.159 6.039 1.00 81.50 90 ILE A C 1
ATOM 672 O O . ILE A 1 90 ? 7.891 4.123 6.892 1.00 81.50 90 ILE A O 1
ATOM 676 N N . GLY A 1 91 ? 8.676 3.503 4.882 1.00 81.69 91 GLY A N 1
ATOM 677 C CA . GLY A 1 91 ? 7.529 2.674 4.524 1.00 81.69 91 GLY A CA 1
ATOM 678 C C . GLY A 1 91 ? 7.332 1.507 5.489 1.00 81.69 91 GLY A C 1
ATOM 679 O O . GLY A 1 91 ? 6.227 1.294 5.986 1.00 81.69 91 GLY A O 1
ATOM 680 N N . LEU A 1 92 ? 8.417 0.812 5.840 1.00 82.75 92 LEU A N 1
ATOM 681 C CA . LEU A 1 92 ? 8.395 -0.270 6.824 1.00 82.75 92 LEU A CA 1
ATOM 682 C C . LEU A 1 92 ? 7.916 0.222 8.200 1.00 82.75 92 LEU A C 1
ATOM 684 O O . LEU A 1 92 ? 7.052 -0.403 8.814 1.00 82.75 92 LEU A O 1
ATOM 688 N N . LEU A 1 93 ? 8.436 1.359 8.675 1.00 85.81 93 LEU A N 1
ATOM 689 C CA . LEU A 1 93 ? 8.012 1.966 9.940 1.00 85.81 93 LEU A CA 1
ATOM 690 C C . LEU A 1 93 ? 6.539 2.381 9.911 1.00 85.81 93 LEU A C 1
ATOM 692 O O . LEU A 1 93 ? 5.842 2.196 10.906 1.00 85.81 93 LEU A O 1
ATOM 696 N N . ALA A 1 94 ? 6.046 2.893 8.782 1.00 83.38 94 ALA A N 1
ATOM 697 C CA . ALA A 1 94 ? 4.637 3.231 8.616 1.00 83.38 94 ALA A CA 1
ATOM 698 C C . ALA A 1 94 ? 3.739 1.982 8.674 1.00 83.38 94 ALA A C 1
ATOM 700 O O . ALA A 1 94 ? 2.728 1.990 9.377 1.00 83.38 94 ALA A O 1
ATOM 701 N N . ILE A 1 95 ? 4.137 0.880 8.025 1.00 85.00 95 ILE A N 1
ATOM 702 C CA . ILE A 1 95 ? 3.416 -0.404 8.087 1.00 85.00 95 ILE A CA 1
ATOM 703 C C . ILE A 1 95 ? 3.415 -0.959 9.520 1.00 85.00 95 ILE A C 1
ATOM 705 O O . ILE A 1 95 ? 2.365 -1.352 10.032 1.00 85.00 95 ILE A O 1
ATOM 709 N N . LEU A 1 96 ? 4.565 -0.951 10.201 1.00 84.00 96 LEU A N 1
ATOM 710 C CA . LEU A 1 96 ? 4.671 -1.394 11.596 1.00 84.00 96 LEU A CA 1
ATOM 711 C C . LEU A 1 96 ? 3.848 -0.511 12.541 1.00 84.00 96 LEU A C 1
ATOM 713 O O . LEU A 1 96 ? 3.165 -1.022 13.429 1.00 84.00 96 LEU A O 1
ATOM 717 N N . GLY A 1 97 ? 3.869 0.805 12.329 1.00 80.81 97 GLY A N 1
ATOM 718 C CA . GLY A 1 97 ? 3.052 1.767 13.061 1.00 80.81 97 GLY A CA 1
ATOM 719 C C . GLY A 1 97 ? 1.559 1.508 12.872 1.00 80.81 97 GLY A C 1
ATOM 720 O O . GLY A 1 97 ? 0.820 1.476 13.854 1.00 80.81 97 GLY A O 1
ATOM 721 N N . SER A 1 98 ? 1.128 1.232 11.637 1.00 81.88 98 SER A N 1
ATOM 722 C CA . SER A 1 98 ? -0.247 0.830 11.324 1.00 81.88 98 SER A CA 1
ATOM 723 C C . SER A 1 98 ? -0.654 -0.432 12.096 1.00 81.88 98 SER A C 1
ATOM 725 O O . SER A 1 98 ? -1.668 -0.431 12.800 1.00 81.88 98 SER A O 1
ATOM 727 N N . LEU A 1 99 ? 0.185 -1.476 12.079 1.00 80.12 99 LEU A N 1
ATOM 728 C CA . LEU A 1 99 ? -0.057 -2.704 12.845 1.00 80.12 99 LEU A CA 1
ATOM 729 C C . LEU A 1 99 ? -0.153 -2.435 14.355 1.00 80.12 99 LEU A C 1
ATOM 731 O O . LEU A 1 99 ? -1.026 -2.977 15.032 1.00 80.12 99 LEU A O 1
ATOM 735 N N . GLY A 1 100 ? 0.727 -1.582 14.884 1.00 78.69 100 GLY A N 1
ATOM 736 C CA . GLY A 1 100 ? 0.741 -1.205 16.296 1.00 78.69 100 GLY A CA 1
ATOM 737 C C . GLY A 1 100 ? -0.531 -0.475 16.734 1.00 78.69 100 GLY A C 1
ATOM 738 O O . GLY A 1 100 ? -1.042 -0.724 17.829 1.00 78.69 100 GLY A O 1
ATOM 739 N N . VAL A 1 101 ? -1.080 0.389 15.874 1.00 76.38 101 VAL A N 1
ATOM 740 C CA . VAL A 1 101 ? -2.364 1.061 16.120 1.00 76.38 101 VAL A CA 1
ATOM 741 C C . VAL A 1 101 ? -3.510 0.044 16.133 1.00 76.38 101 VAL A C 1
ATOM 743 O O . VAL A 1 101 ? -4.300 0.044 17.083 1.00 76.38 101 VAL A O 1
ATOM 746 N N . GLY A 1 102 ? -3.542 -0.876 15.163 1.00 66.69 102 GLY A N 1
ATOM 747 C CA . GLY A 1 102 ? -4.568 -1.921 15.066 1.00 66.69 102 GLY A CA 1
ATOM 748 C C . GLY A 1 102 ? -4.533 -2.936 16.210 1.00 66.69 102 GLY A C 1
ATOM 749 O O . GLY A 1 102 ? -5.572 -3.342 16.730 1.00 66.69 102 GLY A O 1
ATOM 750 N N . TRP A 1 103 ? -3.348 -3.301 16.702 1.00 70.12 103 TRP A N 1
ATOM 751 C CA . TRP A 1 103 ? -3.225 -4.291 17.779 1.00 70.12 103 TRP A CA 1
ATOM 752 C C . TRP A 1 103 ? -3.805 -3.802 19.116 1.00 70.12 103 TRP A C 1
ATOM 754 O O . TRP A 1 103 ? -4.264 -4.590 19.949 1.00 70.12 103 TRP A O 1
ATOM 764 N N . LYS A 1 104 ? -3.853 -2.479 19.316 1.00 60.31 104 LYS A N 1
ATOM 765 C CA . LYS A 1 104 ? -4.486 -1.862 20.487 1.00 60.31 104 LYS A CA 1
ATOM 766 C C . LYS A 1 104 ? -6.021 -1.944 20.437 1.00 60.31 104 LYS A C 1
ATOM 768 O O . LYS A 1 104 ? -6.643 -1.926 21.500 1.00 60.31 104 LYS A O 1
ATOM 773 N N . ILE A 1 105 ? -6.618 -2.059 19.246 1.00 56.25 105 ILE A N 1
ATOM 774 C CA . ILE A 1 105 ? -8.070 -2.204 19.032 1.00 56.25 105 ILE A CA 1
ATOM 775 C C . ILE A 1 105 ? -8.528 -3.611 19.424 1.00 56.25 105 ILE A C 1
ATOM 777 O O . ILE A 1 105 ? -9.445 -3.749 20.237 1.00 56.25 105 ILE A O 1
ATOM 781 N N . ASP A 1 106 ? -7.834 -4.646 18.945 1.00 56.78 106 ASP A N 1
ATOM 782 C CA . ASP A 1 106 ? -8.241 -6.041 19.169 1.00 56.78 106 ASP A CA 1
ATOM 783 C C . ASP A 1 106 ? -8.249 -6.411 20.666 1.00 56.78 106 ASP A C 1
ATOM 785 O O . ASP A 1 106 ? -9.186 -7.035 21.167 1.00 56.78 106 ASP A O 1
ATOM 789 N N . ARG A 1 107 ? -7.279 -5.907 21.447 1.00 56.44 107 ARG A N 1
ATOM 790 C CA . ARG A 1 107 ? -7.281 -6.075 22.915 1.00 56.44 107 ARG A CA 1
ATOM 791 C C . ARG A 1 107 ? -8.445 -5.369 23.613 1.00 56.44 107 ARG A C 1
ATOM 793 O O . ARG A 1 107 ? -8.929 -5.867 24.627 1.00 56.44 107 ARG A O 1
ATOM 800 N N . ARG A 1 108 ? -8.885 -4.209 23.117 1.00 54.91 108 ARG A N 1
ATOM 801 C CA . ARG A 1 108 ? -9.921 -3.391 23.772 1.00 54.91 108 ARG A CA 1
ATOM 802 C C . ARG A 1 108 ? -11.327 -3.915 23.497 1.00 54.91 108 ARG A C 1
ATOM 804 O O . ARG A 1 108 ? -12.160 -3.894 24.397 1.00 54.91 108 ARG A O 1
ATOM 811 N N . ILE A 1 109 ? -11.571 -4.393 22.278 1.00 55.09 109 ILE A N 1
ATOM 812 C CA . ILE A 1 109 ? -12.849 -4.990 21.879 1.00 55.09 109 ILE A CA 1
ATOM 813 C C . ILE A 1 109 ? -13.007 -6.362 22.538 1.00 55.09 109 ILE A C 1
ATOM 815 O O . ILE A 1 109 ? -14.031 -6.626 23.165 1.00 55.09 109 ILE A O 1
ATOM 819 N N . ARG A 1 110 ? -11.960 -7.198 22.519 1.00 52.31 110 ARG A N 1
ATOM 820 C CA . ARG A 1 110 ? -11.991 -8.508 23.183 1.00 52.31 110 ARG A CA 1
ATOM 821 C C . ARG A 1 110 ? -12.218 -8.401 24.700 1.00 52.31 110 ARG A C 1
ATOM 823 O O . ARG A 1 110 ? -12.864 -9.272 25.267 1.00 52.31 110 ARG A O 1
ATOM 830 N N . GLY A 1 111 ? -11.761 -7.321 25.339 1.00 55.22 111 GLY A N 1
ATOM 831 C CA . GLY A 1 111 ? -12.005 -7.053 26.762 1.00 55.22 111 GLY A CA 1
ATOM 832 C C . GLY A 1 111 ? -13.407 -6.535 27.118 1.00 55.22 111 GLY A C 1
ATOM 833 O O . GLY A 1 111 ? -13.744 -6.538 28.294 1.00 55.22 111 GLY A O 1
ATOM 834 N N . ARG A 1 112 ? -14.222 -6.088 26.148 1.00 53.19 112 ARG A N 1
ATOM 835 C CA . ARG A 1 112 ? -15.612 -5.642 26.393 1.00 53.19 112 ARG A CA 1
ATOM 836 C C . ARG A 1 112 ? -16.663 -6.717 26.129 1.00 53.19 112 ARG A C 1
ATOM 838 O O . ARG A 1 112 ? -17.777 -6.581 26.606 1.00 53.19 112 ARG A O 1
ATOM 845 N N . ILE A 1 113 ? -16.331 -7.751 25.357 1.00 54.12 113 ILE A N 1
ATOM 846 C CA . ILE A 1 113 ? -17.269 -8.835 25.014 1.00 54.12 113 ILE A CA 1
ATOM 847 C C . ILE A 1 113 ? -17.256 -9.944 26.092 1.00 54.12 113 ILE A C 1
ATOM 849 O O . ILE A 1 113 ? -18.136 -10.796 26.116 1.00 54.12 113 ILE A O 1
ATOM 853 N N . SER A 1 114 ? -16.273 -9.940 27.003 1.00 49.16 114 SER A N 1
ATOM 854 C CA . SER A 1 114 ? -16.139 -10.926 28.090 1.00 49.16 114 SER A CA 1
ATOM 855 C C . SER A 1 114 ? -16.696 -10.469 29.448 1.00 49.16 114 SER A C 1
ATOM 857 O O . SER A 1 114 ? -16.327 -11.049 30.468 1.00 49.16 114 SER A O 1
ATOM 859 N N . THR A 1 115 ? -17.516 -9.422 29.480 1.00 44.84 115 THR A N 1
ATOM 860 C CA . THR A 1 115 ? -18.237 -8.931 30.671 1.00 44.84 115 THR A CA 1
ATOM 861 C C . THR A 1 115 ? -19.705 -8.833 30.338 1.00 44.84 115 THR A C 1
ATOM 863 O O . THR A 1 115 ? -20.514 -9.302 31.161 1.00 44.84 115 THR A O 1
#

Organism: NCBI:txid767515

Foldseek 3Di:
DPPPVVVVVVVVVCCVVVVVVVVQVVDQWDDDPNDTDGPQLVVLQVVLVVCVVVLVVCVVVVVPLLSQLSNLQSLLRNQCVDPDPVSVVSSVVSNVVSVVSVVVVVVVVVVVVVD

Sequence (115 aa):
MPSRDLFLRLGILVVLIGGGVLVISSAPTVSIGGYTVPTGFTAGVLGGFFLLPAIVSHYREGEQRESLQWGLFAIGIPLSLTDQAVLLWIGLLAILGSLGVGWKIDRRIRGRIST

pLDDT: mean 75.34, std 8.76, range [44.84, 85.81]

Radius of gyration: 17.09 Å; chains: 1; bounding box: 35×39×53 Å